Protein AF-A0A1X1QVH1-F1 (afdb_monomer_lite)

Sequence (86 aa):
MALNIEDPVVHDRVKRLAELTGESPAQAVATSVEERLVRLRQEDLAVRLLAIGKRAAERMRDTGKPVDHGELLYYERDASSVLDGS

Structure (mmCIF, N/CA/C/O backbone):
data_AF-A0A1X1QVH1-F1
#
_entry.id   AF-A0A1X1QVH1-F1
#
loop_
_atom_site.group_PDB
_atom_site.id
_atom_site.type_symbol
_atom_site.label_atom_id
_atom_site.label_alt_id
_atom_site.label_comp_id
_atom_site.label_asym_id
_atom_site.label_entity_id
_atom_site.label_seq_id
_atom_site.pdbx_PDB_ins_code
_atom_site.Cartn_x
_atom_site.Cartn_y
_atom_site.Cartn_z
_atom_site.occupancy
_atom_site.B_iso_or_equiv
_atom_site.auth_seq_id
_atom_site.auth_comp_id
_atom_site.auth_asym_id
_atom_site.auth_atom_id
_atom_site.pdbx_PDB_model_num
ATOM 1 N N . MET A 1 1 ? 5.708 8.858 19.094 1.00 56.78 1 MET A N 1
ATOM 2 C CA . MET A 1 1 ? 5.067 10.054 18.499 1.00 56.78 1 MET A CA 1
ATOM 3 C C . MET A 1 1 ? 3.635 9.688 18.146 1.00 56.78 1 MET A C 1
ATOM 5 O O . MET A 1 1 ? 3.423 8.543 17.767 1.00 56.78 1 MET A O 1
ATOM 9 N N . ALA A 1 2 ? 2.677 10.602 18.312 1.00 71.06 2 ALA A N 1
ATOM 10 C CA . ALA A 1 2 ? 1.268 10.362 17.994 1.00 71.06 2 ALA A CA 1
ATOM 11 C C . ALA A 1 2 ? 0.881 11.144 16.732 1.00 71.06 2 ALA A C 1
ATOM 13 O O . ALA A 1 2 ? 1.177 12.333 16.633 1.00 71.06 2 ALA A O 1
ATOM 14 N N . LEU A 1 3 ? 0.248 10.471 15.771 1.00 76.88 3 LEU A N 1
ATOM 15 C CA . LEU A 1 3 ? -0.389 11.112 14.625 1.00 76.88 3 LEU A CA 1
ATOM 16 C C . LEU A 1 3 ? -1.787 11.557 15.069 1.00 76.88 3 LEU A C 1
ATOM 18 O O . LEU A 1 3 ? -2.630 10.702 15.336 1.00 76.88 3 LEU A O 1
ATOM 22 N N . ASN A 1 4 ? -2.020 12.867 15.184 1.00 83.69 4 ASN A N 1
ATOM 23 C CA . ASN A 1 4 ? -3.348 13.397 15.493 1.00 83.69 4 ASN A CA 1
ATOM 24 C C . ASN A 1 4 ? -4.100 13.699 14.195 1.00 83.69 4 ASN A C 1
ATOM 26 O O . ASN A 1 4 ? -3.575 14.391 13.324 1.00 83.69 4 ASN A O 1
ATOM 30 N N . ILE A 1 5 ? -5.321 13.185 14.074 1.00 82.25 5 ILE A N 1
ATOM 31 C CA . ILE A 1 5 ? -6.205 13.446 12.938 1.00 82.25 5 ILE A CA 1
ATOM 32 C C . ILE A 1 5 ? -7.444 14.154 13.486 1.00 82.25 5 ILE A C 1
ATOM 34 O O . ILE A 1 5 ? -8.278 13.527 14.130 1.00 82.25 5 ILE A O 1
ATOM 38 N N . GLU A 1 6 ? -7.547 15.462 13.242 1.00 86.00 6 GLU A N 1
ATOM 39 C CA . GLU A 1 6 ? -8.644 16.307 13.751 1.00 86.00 6 GLU A CA 1
ATOM 40 C C . GLU A 1 6 ? -9.884 16.306 12.847 1.00 86.00 6 GLU A C 1
ATOM 42 O O . GLU A 1 6 ? -10.921 16.859 13.204 1.00 86.00 6 GLU A O 1
ATOM 47 N N . ASP A 1 7 ? -9.801 15.665 11.680 1.00 94.94 7 ASP A N 1
ATOM 48 C CA . ASP A 1 7 ? -10.938 15.509 10.780 1.00 94.94 7 ASP A CA 1
ATOM 49 C C . ASP A 1 7 ? -11.885 14.403 11.303 1.00 94.94 7 ASP A C 1
ATOM 51 O O . ASP A 1 7 ? -11.503 13.223 11.328 1.00 94.94 7 ASP A O 1
ATOM 55 N N . PRO A 1 8 ? -13.135 14.741 11.684 1.00 93.19 8 PRO A N 1
ATOM 56 C CA . PRO A 1 8 ? -14.083 13.778 12.240 1.00 93.19 8 PRO A CA 1
ATOM 57 C C . PRO A 1 8 ? -14.498 12.699 11.232 1.00 93.19 8 PRO A C 1
ATOM 59 O O . PRO A 1 8 ? -14.800 11.572 11.623 1.00 93.19 8 PRO A O 1
ATOM 62 N N . VAL A 1 9 ? -14.478 13.006 9.932 1.00 96.56 9 VAL A N 1
ATOM 63 C CA . VAL A 1 9 ? -14.796 12.045 8.871 1.00 96.56 9 VAL A CA 1
ATOM 64 C C . VAL A 1 9 ? -13.677 11.019 8.741 1.00 96.56 9 VAL A C 1
ATOM 66 O O . VAL A 1 9 ? -13.939 9.830 8.558 1.00 96.56 9 VAL A O 1
ATOM 69 N N . VAL A 1 10 ? -12.417 11.449 8.836 1.00 95.19 10 VAL A N 1
ATOM 70 C CA . VAL A 1 10 ? -11.282 10.515 8.805 1.00 95.19 10 VAL A CA 1
ATOM 71 C C . VAL A 1 10 ? -11.274 9.647 10.059 1.00 95.19 10 VAL A C 1
ATOM 73 O O . VAL A 1 10 ? -11.068 8.440 9.948 1.00 95.19 10 VAL A O 1
ATOM 76 N N . HIS A 1 11 ? -11.573 10.220 11.225 1.00 94.12 11 HIS A N 1
ATOM 77 C CA . HIS A 1 11 ? -11.695 9.457 12.463 1.00 94.12 11 HIS A CA 1
ATOM 78 C C . HIS A 1 11 ? -12.766 8.352 12.363 1.00 94.12 11 HIS A C 1
ATOM 80 O O . HIS A 1 11 ? -12.494 7.201 12.709 1.00 94.12 11 HIS A O 1
ATOM 86 N N . ASP A 1 12 ? -13.957 8.662 11.835 1.00 95.69 12 ASP A N 1
ATOM 87 C CA . ASP A 1 12 ? -15.023 7.669 11.627 1.00 95.69 12 ASP A CA 1
ATOM 88 C C . ASP A 1 12 ? -14.608 6.562 10.644 1.00 95.69 12 ASP A C 1
ATOM 90 O O . ASP A 1 12 ? -14.801 5.373 10.906 1.00 95.69 12 ASP A O 1
ATOM 94 N N . ARG A 1 13 ? -13.933 6.929 9.548 1.00 97.44 13 ARG A N 1
ATOM 95 C CA . ARG A 1 13 ? -13.392 5.959 8.582 1.00 97.44 13 ARG A CA 1
ATOM 96 C C . ARG A 1 13 ? -12.369 5.020 9.212 1.00 97.44 13 ARG A C 1
ATOM 98 O O . ARG A 1 13 ? -12.432 3.820 8.965 1.00 97.44 13 ARG A O 1
ATOM 105 N N . VAL A 1 14 ? -11.448 5.547 10.019 1.00 96.00 14 VAL A N 1
ATOM 106 C CA . VAL A 1 14 ? -10.439 4.739 10.722 1.00 96.00 14 VAL A CA 1
ATOM 107 C C . VAL A 1 14 ? -11.107 3.794 11.715 1.00 96.00 14 VAL A C 1
ATOM 109 O O . VAL A 1 14 ? -10.747 2.620 11.771 1.00 96.00 14 VAL A O 1
ATOM 112 N N . LYS A 1 15 ? -12.110 4.274 12.457 1.00 95.62 15 LYS A N 1
ATOM 113 C CA . LYS A 1 15 ? -12.877 3.440 13.385 1.00 95.62 15 LYS A CA 1
ATOM 114 C C . LYS A 1 15 ? -13.570 2.290 12.653 1.00 95.62 15 LYS A C 1
ATOM 116 O O . LYS A 1 15 ? -13.411 1.138 13.041 1.00 95.62 15 LYS A O 1
ATOM 121 N N . ARG A 1 16 ? -14.276 2.588 11.562 1.00 97.88 16 ARG A N 1
ATOM 122 C CA . ARG A 1 16 ? -14.968 1.574 10.762 1.00 97.88 16 ARG A CA 1
ATOM 123 C C . ARG A 1 16 ? -14.003 0.579 10.124 1.00 97.88 16 ARG A C 1
ATOM 125 O O . ARG A 1 16 ? -14.314 -0.603 10.039 1.00 97.88 16 ARG A O 1
ATOM 132 N N . LEU A 1 17 ? -12.838 1.044 9.678 1.00 97.19 17 LEU A N 1
ATOM 133 C CA . LEU A 1 17 ? -11.798 0.169 9.150 1.00 97.19 17 LEU A CA 1
ATOM 134 C C . LEU A 1 17 ? -11.303 -0.802 10.228 1.00 97.19 17 LEU A C 1
ATOM 136 O O . LEU A 1 17 ? -11.292 -2.001 9.984 1.00 97.19 17 LEU A O 1
ATOM 140 N N . ALA A 1 18 ? -10.980 -0.298 11.421 1.00 97.31 18 ALA A N 1
ATOM 141 C CA . ALA A 1 18 ? -10.561 -1.114 12.558 1.00 97.31 18 ALA A CA 1
ATOM 142 C C . ALA A 1 18 ? -11.627 -2.148 12.967 1.00 97.31 18 ALA A C 1
ATOM 144 O O . ALA A 1 18 ? -11.303 -3.303 13.227 1.00 97.31 18 ALA A O 1
ATOM 145 N N . GLU A 1 19 ? -12.910 -1.769 12.964 1.00 97.75 19 GLU A N 1
ATOM 146 C CA . GLU A 1 19 ? -14.023 -2.694 13.227 1.00 97.75 19 GLU A CA 1
ATOM 147 C C . GLU A 1 19 ? -14.116 -3.814 12.180 1.00 97.75 19 GLU A C 1
ATOM 149 O O . GLU A 1 19 ? -14.383 -4.962 12.529 1.00 97.75 19 GLU A O 1
ATOM 154 N N . LEU A 1 20 ? -13.883 -3.496 10.902 1.00 98.25 20 LEU A N 1
ATOM 155 C CA . LEU A 1 20 ? -13.930 -4.471 9.811 1.00 98.25 20 LEU A CA 1
ATOM 156 C C . LEU A 1 20 ? -12.714 -5.404 9.792 1.00 98.25 20 LEU A C 1
ATOM 158 O O . LEU A 1 20 ? -12.861 -6.571 9.434 1.00 98.25 20 LEU A O 1
ATOM 162 N N . THR A 1 21 ? -11.525 -4.905 10.140 1.00 96.75 21 THR A N 1
ATOM 163 C CA . THR A 1 21 ? -10.282 -5.694 10.113 1.00 96.75 21 THR A CA 1
ATOM 164 C C . THR A 1 21 ? -9.992 -6.408 11.432 1.00 96.75 21 THR A C 1
ATOM 166 O O . THR A 1 21 ? -9.192 -7.340 11.456 1.00 96.75 21 THR A O 1
ATOM 169 N N . GLY A 1 22 ? -10.635 -5.999 12.530 1.00 97.94 22 GLY A N 1
ATOM 170 C CA . GLY A 1 22 ? -10.327 -6.479 13.879 1.00 97.94 22 GLY A CA 1
ATOM 171 C C . GLY A 1 22 ? -8.998 -5.947 14.429 1.00 97.94 22 GLY A C 1
ATOM 172 O O . GLY A 1 22 ? -8.514 -6.428 15.453 1.00 97.94 22 GLY A O 1
ATOM 173 N N . GLU A 1 23 ? -8.388 -4.972 13.755 1.00 97.12 23 GLU A N 1
ATOM 174 C CA . GLU A 1 23 ? -7.133 -4.348 14.168 1.00 97.12 23 GLU A CA 1
ATOM 175 C C . GLU A 1 23 ? -7.375 -3.164 15.113 1.00 97.12 23 GLU A C 1
ATOM 177 O O . GLU A 1 23 ? -8.469 -2.607 15.204 1.00 97.12 23 GLU A O 1
ATOM 182 N N . SER A 1 24 ? -6.321 -2.707 15.795 1.00 96.38 24 SER A N 1
ATOM 183 C CA . SER A 1 24 ? -6.380 -1.401 16.458 1.00 96.38 24 SER A CA 1
ATOM 184 C C . SER A 1 24 ? -6.427 -0.268 15.417 1.00 96.38 24 SER A C 1
ATOM 186 O O . SER A 1 24 ? -5.829 -0.410 14.348 1.00 96.38 24 SER A O 1
ATOM 188 N N . PRO A 1 25 ? -7.031 0.898 15.721 1.00 93.94 25 PRO A N 1
ATOM 189 C CA . PRO A 1 25 ? -7.025 2.062 14.827 1.00 93.94 25 PRO A CA 1
ATOM 190 C C . PRO A 1 25 ? -5.634 2.442 14.303 1.00 93.94 25 PRO A C 1
ATOM 192 O O . PRO A 1 25 ? -5.466 2.736 13.122 1.00 93.94 25 PRO A O 1
ATOM 195 N N . ALA A 1 26 ? -4.619 2.395 15.171 1.00 93.44 26 ALA A N 1
ATOM 196 C CA . ALA A 1 26 ? -3.242 2.699 14.794 1.00 93.44 26 ALA A CA 1
ATOM 197 C C . ALA A 1 26 ? -2.684 1.681 13.792 1.00 93.44 26 ALA A C 1
ATOM 199 O O . ALA A 1 26 ? -2.001 2.060 12.842 1.00 93.44 26 ALA A O 1
ATOM 200 N N . GLN A 1 27 ? -2.995 0.400 13.987 1.00 95.69 27 GLN A N 1
ATOM 201 C CA . GLN A 1 27 ? -2.527 -0.668 13.114 1.00 95.69 27 GLN A CA 1
ATOM 202 C C . GLN A 1 27 ? -3.251 -0.654 11.766 1.00 95.69 27 GLN A C 1
ATOM 204 O O . GLN A 1 27 ? -2.587 -0.707 10.738 1.00 95.69 27 GLN A O 1
ATOM 209 N N . ALA A 1 28 ? -4.566 -0.430 11.761 1.00 96.06 28 ALA A N 1
ATOM 210 C CA . ALA A 1 28 ? -5.350 -0.259 10.541 1.00 96.06 28 ALA A CA 1
ATOM 211 C C . ALA A 1 28 ? -4.824 0.898 9.669 1.00 96.06 28 ALA A C 1
ATOM 213 O O . ALA A 1 28 ? -4.686 0.765 8.449 1.00 96.06 28 ALA A O 1
ATOM 214 N N . VAL A 1 29 ? -4.469 2.031 10.292 1.00 95.25 29 VAL A N 1
ATOM 215 C CA . VAL A 1 29 ? -3.836 3.163 9.595 1.00 95.25 29 VAL A CA 1
ATOM 216 C C . VAL A 1 29 ? -2.444 2.791 9.090 1.00 95.25 29 VAL A C 1
ATOM 218 O O . VAL A 1 29 ? -2.140 3.061 7.930 1.00 95.25 29 VAL A O 1
ATOM 221 N N . ALA A 1 30 ? -1.609 2.166 9.923 1.00 95.50 30 ALA A N 1
ATOM 222 C CA . ALA A 1 30 ? -0.255 1.773 9.537 1.00 95.50 30 ALA A CA 1
ATOM 223 C C . ALA A 1 30 ? -0.260 0.831 8.321 1.00 95.50 30 ALA A C 1
ATOM 225 O O . ALA A 1 30 ? 0.424 1.108 7.336 1.00 95.50 30 ALA A O 1
ATOM 226 N N . THR A 1 31 ? -1.085 -0.218 8.355 1.00 96.88 31 THR A N 1
ATOM 227 C CA . THR A 1 31 ? -1.260 -1.168 7.250 1.00 96.88 31 THR A CA 1
ATOM 228 C C . THR A 1 31 ? -1.735 -0.448 5.988 1.00 96.88 31 THR A C 1
ATOM 230 O O . THR A 1 31 ? -1.106 -0.560 4.938 1.00 96.88 31 THR A O 1
ATOM 233 N N . SER A 1 32 ? -2.778 0.382 6.091 1.00 96.31 32 SER A N 1
ATOM 234 C CA . SER A 1 32 ? -3.333 1.112 4.939 1.00 96.31 32 SER A CA 1
ATOM 235 C C . SER A 1 32 ? -2.327 2.060 4.281 1.00 96.31 32 SER A C 1
ATOM 237 O O . SER A 1 32 ? -2.279 2.180 3.051 1.00 96.31 32 SER A O 1
ATOM 239 N N . VAL A 1 33 ? -1.526 2.759 5.093 1.00 96.12 33 VAL A N 1
ATOM 240 C CA . VAL A 1 33 ? -0.471 3.655 4.607 1.00 96.12 33 VAL A CA 1
ATOM 241 C C . VAL A 1 33 ? 0.611 2.851 3.893 1.00 96.12 33 VAL A C 1
ATOM 243 O O . VAL A 1 33 ? 0.978 3.205 2.770 1.00 96.12 33 VAL A O 1
ATOM 246 N N . GLU A 1 34 ? 1.082 1.756 4.491 1.00 97.31 34 GLU A N 1
ATOM 247 C CA . GLU A 1 34 ? 2.121 0.919 3.890 1.00 97.31 34 GLU A CA 1
ATOM 248 C C . GLU A 1 34 ? 1.652 0.306 2.566 1.00 97.31 34 GLU A C 1
ATOM 250 O O . GLU A 1 34 ? 2.351 0.404 1.559 1.00 97.31 34 GLU A O 1
ATOM 255 N N . GLU A 1 35 ? 0.431 -0.228 2.508 1.00 97.19 35 GLU A N 1
ATOM 256 C CA . GLU A 1 35 ? -0.149 -0.745 1.268 1.00 97.19 35 GLU A CA 1
ATOM 257 C C . GLU A 1 35 ? -0.202 0.316 0.164 1.00 97.19 35 GLU A C 1
ATOM 259 O O . GLU A 1 35 ? 0.119 0.037 -0.998 1.00 97.19 35 GLU A O 1
ATOM 264 N N . ARG A 1 36 ? -0.593 1.556 0.498 1.00 97.19 36 ARG A N 1
ATOM 265 C CA . ARG A 1 36 ? -0.624 2.640 -0.489 1.00 97.19 36 ARG A CA 1
ATOM 266 C C . ARG A 1 36 ? 0.779 2.988 -0.976 1.00 97.19 36 ARG A C 1
ATOM 268 O O . ARG A 1 36 ? 0.949 3.204 -2.178 1.00 97.19 36 ARG A O 1
ATOM 275 N N . LEU A 1 37 ? 1.764 3.016 -0.080 1.00 97.25 37 LEU A N 1
ATOM 276 C CA . LEU A 1 37 ? 3.161 3.259 -0.433 1.00 97.25 37 LEU A CA 1
ATOM 277 C C . LEU A 1 37 ? 3.726 2.144 -1.317 1.00 97.25 37 LEU A C 1
ATOM 279 O O . LEU A 1 37 ? 4.385 2.442 -2.310 1.00 97.25 37 LEU A O 1
ATOM 283 N N . VAL A 1 38 ? 3.440 0.874 -1.014 1.00 96.44 38 VAL A N 1
ATOM 284 C CA . VAL A 1 38 ? 3.836 -0.266 -1.854 1.00 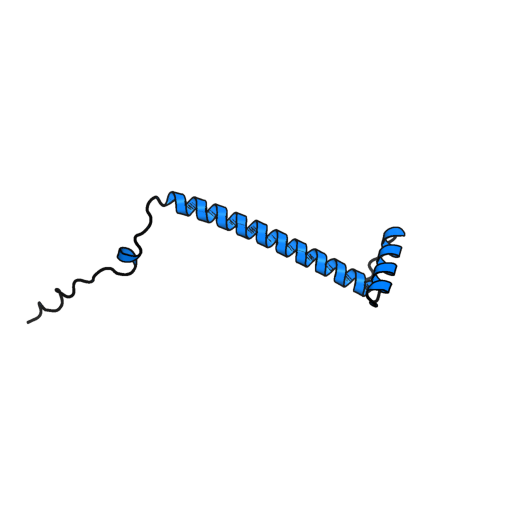96.44 38 VAL A CA 1
ATOM 285 C C . VAL A 1 38 ? 3.279 -0.109 -3.266 1.00 96.44 38 VAL A C 1
ATOM 287 O O . VAL A 1 38 ? 4.055 -0.184 -4.220 1.00 96.44 38 VAL A O 1
ATOM 290 N N . ARG A 1 39 ? 1.977 0.180 -3.411 1.00 94.38 39 ARG A N 1
ATOM 291 C CA . ARG A 1 39 ? 1.356 0.389 -4.732 1.00 94.38 39 ARG A CA 1
ATOM 292 C C . ARG A 1 39 ? 2.027 1.524 -5.507 1.00 94.38 39 ARG A C 1
ATOM 294 O O . ARG A 1 39 ? 2.411 1.334 -6.655 1.00 94.38 39 ARG A O 1
ATOM 301 N N . LEU A 1 40 ? 2.243 2.672 -4.864 1.00 94.69 40 LEU A N 1
ATOM 302 C CA . LEU A 1 40 ? 2.889 3.825 -5.503 1.00 94.69 40 LEU A CA 1
ATOM 303 C C . LEU A 1 40 ? 4.336 3.538 -5.923 1.00 94.69 40 LEU A C 1
ATOM 305 O O . LEU A 1 40 ? 4.755 3.944 -7.004 1.00 94.69 40 LEU A O 1
ATOM 309 N N . 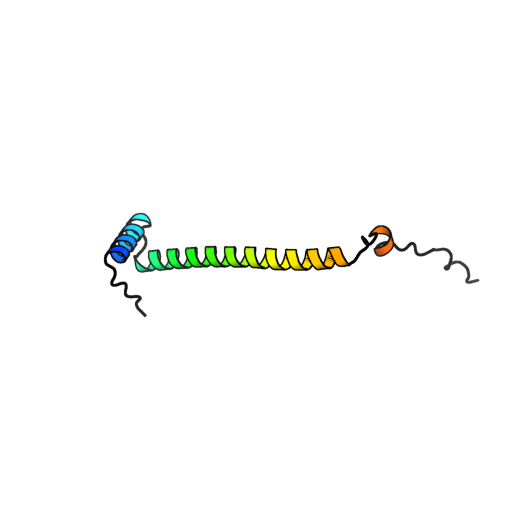ARG A 1 41 ? 5.104 2.811 -5.102 1.00 92.50 41 ARG A N 1
ATOM 310 C CA . ARG A 1 41 ? 6.478 2.410 -5.450 1.00 92.50 41 ARG A CA 1
ATOM 311 C C . ARG A 1 41 ? 6.512 1.435 -6.628 1.00 92.50 41 ARG A C 1
ATOM 313 O O . ARG A 1 41 ? 7.416 1.518 -7.454 1.00 92.50 41 ARG A O 1
ATOM 320 N N . GLN A 1 42 ? 5.547 0.519 -6.715 1.00 89.00 42 GLN A N 1
ATOM 321 C CA . GLN A 1 42 ? 5.431 -0.402 -7.850 1.00 89.00 42 GLN A CA 1
ATOM 322 C C . GLN A 1 42 ? 5.065 0.335 -9.146 1.00 89.00 42 GLN A C 1
ATOM 324 O O . GLN A 1 42 ? 5.671 0.071 -10.185 1.00 89.00 42 GLN A O 1
ATOM 329 N N . GLU A 1 43 ? 4.128 1.285 -9.080 1.00 87.06 43 GLU A N 1
ATOM 330 C CA . GLU A 1 43 ? 3.767 2.154 -10.208 1.00 87.06 43 GLU A CA 1
ATOM 331 C C . GLU A 1 43 ? 4.981 2.968 -10.699 1.00 87.06 43 GLU A C 1
ATOM 333 O O . GLU A 1 43 ? 5.274 2.969 -11.897 1.00 87.06 43 GLU A O 1
ATOM 338 N N . ASP A 1 44 ? 5.750 3.581 -9.789 1.00 91.56 44 ASP A N 1
ATOM 339 C CA . ASP A 1 44 ? 6.984 4.313 -10.126 1.00 91.56 44 ASP A CA 1
ATOM 340 C C . ASP A 1 44 ? 8.034 3.409 -10.794 1.00 91.56 44 ASP A C 1
ATOM 342 O O . ASP A 1 44 ? 8.614 3.764 -11.826 1.00 91.56 44 ASP A O 1
ATOM 346 N N . LEU A 1 45 ? 8.245 2.200 -10.261 1.00 92.19 45 LEU A N 1
ATOM 347 C CA . LEU A 1 45 ? 9.185 1.242 -10.839 1.00 92.19 45 LEU A CA 1
ATOM 348 C C . LEU A 1 45 ? 8.793 0.865 -12.273 1.00 92.19 45 LEU A C 1
ATOM 350 O O . LEU A 1 45 ? 9.653 0.857 -13.156 1.00 92.19 45 LEU A O 1
ATOM 354 N N . ALA A 1 46 ? 7.511 0.592 -12.525 1.00 92.88 46 ALA A N 1
ATOM 355 C CA . ALA A 1 46 ? 7.021 0.260 -13.860 1.00 92.88 46 ALA A CA 1
ATOM 356 C C . ALA A 1 46 ? 7.255 1.412 -14.853 1.00 92.88 46 ALA A C 1
ATOM 358 O O . ALA A 1 46 ? 7.787 1.193 -15.947 1.00 92.88 46 ALA A O 1
ATOM 359 N N . VAL A 1 47 ? 6.939 2.650 -14.456 1.00 93.81 47 VAL A N 1
ATOM 360 C CA . VAL A 1 47 ? 7.183 3.854 -15.270 1.00 93.81 47 VAL A CA 1
ATOM 361 C C . VAL A 1 47 ? 8.673 4.011 -15.580 1.00 93.81 47 VAL A C 1
ATOM 363 O O . VAL A 1 47 ? 9.054 4.223 -16.736 1.00 93.81 47 VAL A O 1
ATOM 366 N N . ARG A 1 48 ? 9.536 3.847 -14.573 1.00 95.19 48 ARG A N 1
ATOM 367 C CA . ARG A 1 48 ? 10.991 3.931 -14.738 1.00 95.19 48 ARG A CA 1
ATOM 368 C C . ARG A 1 48 ? 11.541 2.863 -15.677 1.00 95.19 48 ARG A C 1
ATOM 370 O O . ARG A 1 48 ? 12.368 3.182 -16.533 1.00 95.19 48 ARG A O 1
ATOM 377 N N . LEU A 1 49 ? 11.101 1.613 -15.538 1.00 96.94 49 LEU A N 1
ATOM 378 C CA . LEU A 1 49 ? 11.532 0.510 -16.401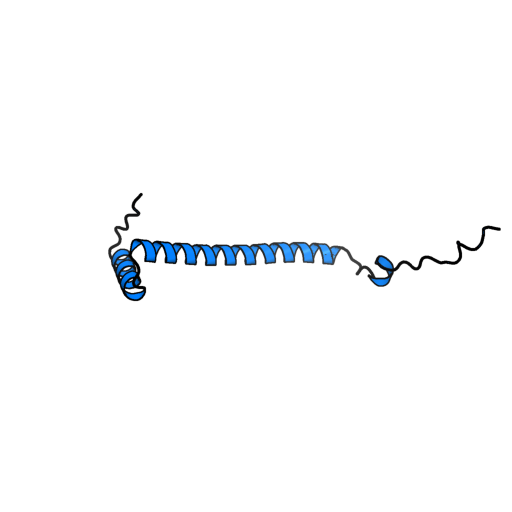 1.00 96.94 49 LEU A CA 1
ATOM 379 C C . LEU A 1 49 ? 11.118 0.752 -17.855 1.00 96.94 49 LEU A C 1
ATOM 381 O O . LEU A 1 49 ? 11.948 0.608 -18.752 1.00 96.94 49 LEU A O 1
ATOM 385 N N . LEU A 1 50 ? 9.887 1.213 -18.094 1.00 96.75 50 LEU A N 1
ATOM 386 C CA . LEU A 1 50 ? 9.428 1.590 -19.433 1.00 96.75 50 LEU A CA 1
ATOM 387 C C . LEU A 1 50 ? 10.259 2.735 -20.025 1.00 96.75 50 LEU A C 1
ATOM 389 O O . LEU A 1 50 ? 10.622 2.688 -21.201 1.00 96.75 50 LEU A O 1
ATOM 393 N N . ALA A 1 51 ? 10.608 3.748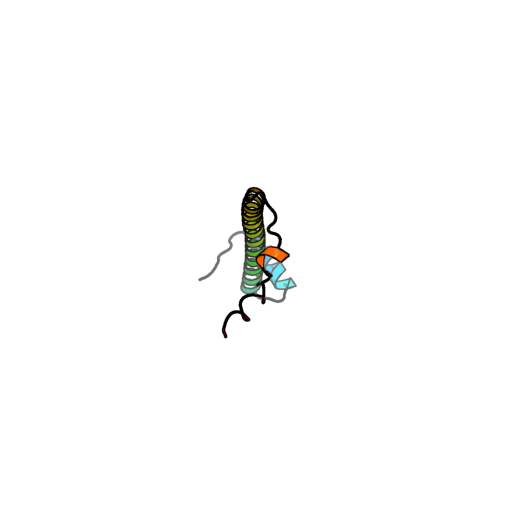 -19.229 1.00 96.38 51 ALA A N 1
ATOM 394 C CA . ALA A 1 51 ? 11.459 4.849 -19.679 1.00 96.38 51 ALA A CA 1
ATOM 395 C C . ALA A 1 51 ? 12.892 4.394 -20.019 1.00 96.38 51 ALA A C 1
ATOM 397 O O . ALA A 1 51 ? 13.506 4.911 -20.953 1.00 96.38 51 ALA A O 1
ATOM 398 N N . ILE A 1 52 ? 13.447 3.426 -19.283 1.00 96.50 52 ILE A N 1
ATOM 399 C CA . ILE A 1 52 ? 14.737 2.802 -19.619 1.00 96.50 52 ILE A CA 1
ATOM 400 C C . ILE A 1 52 ? 14.614 1.999 -20.918 1.00 96.50 52 ILE A C 1
ATOM 402 O O . ILE A 1 52 ? 15.424 2.195 -21.821 1.00 96.50 52 ILE A O 1
ATOM 406 N N . GLY A 1 53 ? 13.587 1.156 -21.039 1.00 95.69 53 GLY A N 1
ATOM 407 C CA . GLY A 1 53 ? 13.353 0.329 -22.223 1.00 95.69 53 GLY A CA 1
ATOM 408 C C . GLY A 1 53 ? 13.185 1.154 -23.499 1.00 95.69 53 GLY A C 1
ATOM 409 O O . GLY A 1 53 ? 13.795 0.833 -24.514 1.00 95.69 53 GLY A O 1
ATOM 410 N N . LYS A 1 54 ? 12.444 2.270 -23.439 1.00 95.44 54 LYS A N 1
ATOM 411 C CA . LYS A 1 54 ? 12.308 3.212 -24.565 1.00 95.44 54 LYS A CA 1
ATOM 412 C C . LYS A 1 54 ? 13.663 3.762 -25.015 1.00 95.44 54 LYS A C 1
ATOM 414 O O . LYS A 1 54 ? 13.994 3.642 -26.191 1.00 95.44 54 LYS A O 1
ATOM 419 N N . ARG A 1 55 ? 14.476 4.263 -24.077 1.00 93.44 55 ARG A N 1
ATOM 420 C CA . ARG A 1 55 ? 15.826 4.782 -24.368 1.00 93.44 55 ARG A CA 1
ATOM 421 C C . ARG A 1 55 ? 16.765 3.709 -24.922 1.00 93.44 55 ARG A C 1
ATOM 423 O O . ARG A 1 55 ? 17.564 3.992 -25.809 1.00 93.44 55 ARG A O 1
ATOM 430 N N . ALA A 1 56 ? 16.690 2.485 -24.402 1.00 92.31 56 ALA A N 1
ATOM 431 C CA . ALA A 1 56 ? 17.486 1.368 -24.905 1.00 92.31 56 ALA A CA 1
ATOM 432 C C . ALA A 1 56 ? 17.079 1.007 -26.341 1.00 92.31 56 ALA A C 1
ATOM 434 O O . ALA A 1 56 ? 17.932 0.920 -27.220 1.00 92.31 56 ALA A O 1
ATOM 435 N N . ALA A 1 57 ? 15.775 0.887 -26.597 1.00 90.50 57 ALA A N 1
ATOM 436 C CA . ALA A 1 57 ? 15.241 0.574 -27.916 1.00 90.50 57 ALA A CA 1
ATOM 437 C C . ALA A 1 57 ? 15.560 1.661 -28.957 1.00 90.50 57 ALA A C 1
ATOM 439 O O . ALA A 1 57 ? 15.823 1.336 -30.111 1.00 90.50 57 ALA A O 1
ATOM 440 N N . GLU A 1 58 ? 15.562 2.940 -28.570 1.00 89.62 58 GLU A N 1
ATOM 441 C CA . GLU A 1 58 ? 16.015 4.042 -29.430 1.00 89.62 58 GLU A CA 1
ATOM 442 C C . GLU A 1 58 ? 17.476 3.864 -29.853 1.00 89.62 58 GLU A C 1
ATOM 444 O O . GLU A 1 58 ? 17.765 3.903 -31.045 1.00 89.62 58 GLU A O 1
ATOM 449 N N . ARG A 1 59 ? 18.376 3.567 -28.908 1.00 85.88 59 ARG A N 1
ATOM 450 C CA . ARG A 1 59 ? 19.800 3.333 -29.204 1.00 85.88 59 ARG A CA 1
ATOM 451 C C . ARG A 1 59 ? 20.036 2.097 -30.073 1.00 85.88 59 ARG A C 1
ATOM 453 O O . ARG A 1 59 ? 20.889 2.129 -30.948 1.00 85.88 59 ARG A O 1
ATOM 460 N N . MET A 1 60 ? 19.282 1.020 -29.851 1.00 82.06 60 MET A N 1
ATOM 461 C CA . MET A 1 60 ? 19.403 -0.221 -30.632 1.00 82.06 60 MET A CA 1
ATOM 462 C C . MET A 1 60 ? 18.870 -0.082 -32.065 1.00 82.06 60 MET A C 1
ATOM 464 O O . MET A 1 60 ? 19.331 -0.782 -32.961 1.00 82.06 60 MET A O 1
ATOM 468 N N . ARG A 1 61 ? 17.904 0.812 -32.311 1.00 71.62 61 ARG A N 1
ATOM 469 C CA . ARG A 1 61 ? 17.478 1.140 -33.682 1.00 71.62 61 ARG A CA 1
ATOM 470 C C . ARG A 1 61 ? 18.556 1.908 -34.448 1.00 71.62 61 ARG A C 1
ATOM 472 O O . ARG A 1 61 ? 18.669 1.735 -35.656 1.00 71.62 61 ARG A O 1
ATOM 479 N N . ASP A 1 62 ? 19.359 2.699 -33.744 1.00 64.69 62 ASP A N 1
ATOM 480 C CA . ASP A 1 62 ? 20.402 3.549 -34.327 1.00 64.69 62 ASP A CA 1
ATOM 481 C C . ASP A 1 62 ? 21.683 2.773 -34.697 1.00 64.69 62 ASP A C 1
ATOM 483 O O . ASP A 1 62 ? 22.499 3.240 -35.485 1.00 64.69 62 ASP A O 1
ATOM 487 N N . THR A 1 63 ? 21.857 1.540 -34.198 1.00 62.69 63 THR A N 1
ATOM 488 C CA . THR A 1 63 ? 23.021 0.695 -34.532 1.00 62.69 63 THR A CA 1
ATOM 489 C C . THR A 1 63 ? 22.968 0.073 -35.934 1.00 62.69 63 THR A C 1
ATOM 491 O O . THR A 1 63 ? 23.909 -0.613 -36.325 1.00 62.69 63 THR A O 1
ATOM 494 N N . GLY A 1 64 ? 21.908 0.328 -36.713 1.00 60.38 64 GLY A N 1
ATOM 495 C CA . GLY A 1 64 ? 21.869 0.219 -38.181 1.00 60.38 64 GLY A CA 1
ATOM 496 C C . GLY A 1 64 ? 21.983 -1.176 -38.815 1.00 60.38 64 GLY A C 1
ATOM 497 O O 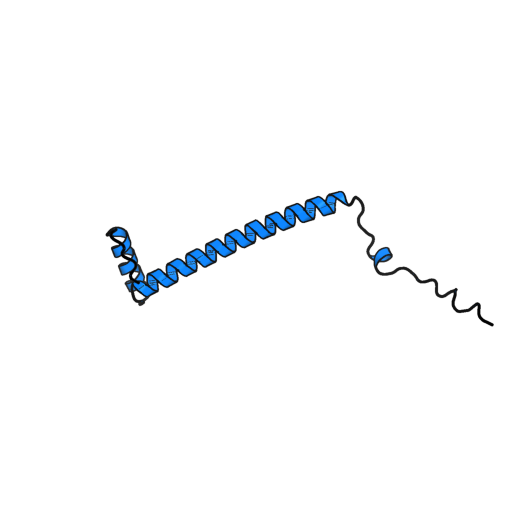. GLY A 1 64 ? 21.508 -1.360 -39.934 1.00 60.38 64 GLY A O 1
ATOM 498 N N . LYS A 1 65 ? 22.557 -2.176 -38.140 1.00 68.25 65 LYS A N 1
ATOM 499 C CA . LYS A 1 65 ? 22.659 -3.554 -38.630 1.00 68.25 65 LYS A CA 1
ATOM 500 C C . LYS A 1 65 ? 22.391 -4.552 -37.502 1.00 68.25 65 LYS A C 1
ATOM 502 O O . LYS A 1 65 ? 23.057 -4.478 -36.469 1.00 68.25 65 LYS A O 1
ATOM 507 N N . PRO A 1 66 ? 21.448 -5.495 -37.683 1.00 69.00 66 PRO A N 1
ATOM 508 C CA . PRO A 1 66 ? 21.392 -6.689 -36.854 1.00 69.00 66 PRO A CA 1
ATOM 509 C C . PRO A 1 66 ? 22.761 -7.366 -36.913 1.00 69.00 66 PRO A C 1
ATOM 511 O O . PRO A 1 66 ? 23.265 -7.636 -38.002 1.00 69.00 66 PRO A O 1
ATOM 514 N N . VAL A 1 67 ? 23.380 -7.590 -35.757 1.00 74.00 67 VAL A N 1
ATOM 515 C CA . VAL A 1 67 ? 24.592 -8.404 -35.694 1.00 74.00 67 VAL A CA 1
ATOM 516 C C . VAL A 1 67 ? 24.167 -9.844 -35.956 1.00 74.00 67 VAL A C 1
ATOM 518 O O . VAL A 1 67 ? 23.295 -10.359 -35.251 1.00 74.00 67 VAL A O 1
ATOM 521 N N . ASP A 1 68 ? 24.743 -10.477 -36.979 1.00 76.69 68 ASP A N 1
ATOM 522 C CA . ASP A 1 68 ? 24.573 -11.911 -37.174 1.00 76.69 68 ASP A CA 1
ATOM 523 C C . ASP A 1 68 ? 25.242 -12.626 -35.995 1.00 76.69 68 ASP A C 1
ATOM 525 O O . ASP A 1 68 ? 26.454 -12.558 -35.786 1.00 76.69 68 ASP A O 1
ATOM 529 N N . HIS A 1 69 ? 24.422 -13.260 -35.165 1.00 72.75 69 HIS A N 1
ATOM 530 C CA . HIS A 1 69 ? 24.881 -13.968 -33.979 1.00 72.75 69 HIS A CA 1
ATOM 531 C C . HIS A 1 69 ? 25.658 -15.236 -34.351 1.00 72.75 69 HIS A C 1
ATOM 533 O O . HIS A 1 69 ? 26.471 -15.680 -33.544 1.00 72.75 69 HIS A O 1
ATOM 539 N N . GLY A 1 70 ? 25.451 -15.778 -35.558 1.00 75.00 70 GLY A N 1
ATOM 540 C CA . GLY A 1 70 ? 26.270 -16.841 -36.129 1.00 75.00 70 GLY A CA 1
ATOM 541 C C . GLY A 1 70 ? 27.711 -16.378 -36.326 1.00 75.00 70 GLY A C 1
ATOM 542 O O . GLY A 1 70 ? 28.614 -16.964 -35.741 1.00 75.00 70 GLY A O 1
ATOM 543 N N . GLU A 1 71 ? 27.922 -15.268 -37.039 1.00 73.12 71 GLU A N 1
ATOM 544 C CA . GLU A 1 71 ? 29.265 -14.700 -37.245 1.00 73.12 71 GLU A CA 1
ATOM 545 C C . GLU A 1 71 ? 29.908 -14.186 -35.945 1.00 73.12 71 G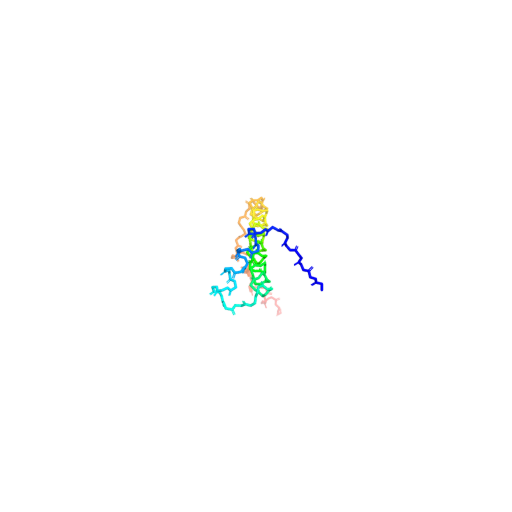LU A C 1
ATOM 547 O O . GLU A 1 71 ? 31.116 -14.320 -35.750 1.00 73.12 71 GLU A O 1
ATOM 552 N N . LEU A 1 72 ? 29.120 -13.601 -35.033 1.00 73.94 72 LEU A N 1
ATOM 553 C CA . LEU A 1 72 ? 29.645 -13.038 -33.783 1.00 73.94 72 LEU A CA 1
ATOM 554 C C . LEU A 1 72 ? 30.093 -14.111 -32.783 1.00 73.94 72 LEU A C 1
ATOM 556 O O . LEU A 1 72 ? 31.081 -13.912 -32.076 1.00 73.94 72 LEU A O 1
ATOM 560 N N . LEU A 1 73 ? 29.325 -15.195 -32.647 1.00 76.75 73 LEU A N 1
ATOM 561 C CA . LEU A 1 73 ? 29.554 -16.211 -31.613 1.00 76.75 73 LEU A CA 1
ATOM 562 C C . LEU A 1 73 ? 30.321 -17.424 -32.139 1.00 76.75 73 LEU A C 1
ATOM 564 O O . LEU A 1 73 ? 30.950 -18.128 -31.349 1.00 76.75 73 LEU A O 1
ATOM 568 N N . TYR A 1 74 ? 30.288 -17.651 -33.450 1.00 75.50 74 TYR A N 1
ATOM 569 C CA . TYR A 1 74 ? 30.917 -18.785 -34.110 1.00 75.50 74 TYR A CA 1
ATOM 570 C C . TYR A 1 74 ? 31.728 -18.305 -35.312 1.00 75.50 74 TYR A C 1
ATOM 572 O O . TYR A 1 74 ? 31.405 -18.592 -36.461 1.00 75.50 74 TYR A O 1
ATOM 580 N N . TYR A 1 75 ? 32.826 -17.593 -35.054 1.00 64.81 75 TYR A N 1
ATOM 581 C CA . TYR A 1 75 ? 33.870 -17.478 -36.068 1.00 64.81 75 TYR A CA 1
ATOM 582 C C . TYR A 1 75 ? 34.433 -18.880 -36.328 1.00 64.81 75 TYR A C 1
ATOM 584 O O . TYR A 1 75 ? 35.001 -19.504 -35.424 1.00 64.81 75 TYR A O 1
ATOM 592 N N . GLU A 1 76 ? 34.271 -19.382 -37.554 1.00 64.94 76 GLU A N 1
ATOM 593 C CA . GLU A 1 76 ? 35.003 -20.555 -38.023 1.00 64.94 76 GLU A CA 1
ATOM 594 C C . GLU A 1 76 ? 36.498 -20.252 -37.902 1.00 64.94 76 GLU A C 1
ATOM 596 O O . GLU A 1 76 ? 37.066 -19.431 -38.622 1.00 64.94 76 GLU A O 1
ATOM 601 N N . ARG A 1 77 ? 37.155 -20.889 -36.932 1.00 61.56 77 ARG A N 1
ATOM 602 C CA . ARG A 1 77 ? 38.610 -20.934 -36.895 1.00 61.56 77 ARG A CA 1
ATOM 603 C C . ARG A 1 77 ? 39.013 -22.013 -37.886 1.00 61.56 77 ARG A C 1
ATOM 605 O O . ARG A 1 77 ? 38.897 -23.191 -37.554 1.00 61.56 77 ARG A O 1
ATOM 612 N N . ASP A 1 78 ? 39.461 -21.616 -39.075 1.00 57.75 78 ASP A N 1
ATOM 613 C CA . ASP A 1 78 ? 40.036 -22.542 -40.050 1.00 57.75 78 ASP A CA 1
ATOM 614 C C . ASP A 1 78 ? 41.086 -23.419 -39.354 1.00 57.75 78 ASP A C 1
ATOM 616 O O . ASP A 1 78 ? 42.175 -22.973 -38.987 1.00 57.75 78 ASP A O 1
ATOM 620 N N . ALA A 1 79 ? 40.757 -24.696 -39.155 1.00 55.94 79 ALA A N 1
ATOM 621 C CA . ALA A 1 79 ? 41.645 -25.677 -38.534 1.00 55.94 79 ALA A CA 1
ATOM 622 C C . ALA A 1 79 ? 42.839 -26.046 -39.441 1.00 55.94 79 ALA A C 1
ATOM 624 O O . ALA A 1 79 ? 43.661 -26.888 -39.084 1.00 55.94 79 ALA A O 1
ATOM 625 N N . SER A 1 80 ? 42.960 -25.404 -40.608 1.00 54.62 80 SER A N 1
ATOM 626 C CA . SER A 1 80 ? 44.002 -25.661 -41.601 1.00 54.62 80 SER A CA 1
ATOM 627 C C . SER A 1 80 ? 45.388 -25.135 -41.206 1.00 54.62 80 SER A C 1
ATOM 629 O O . SER A 1 80 ? 46.367 -25.546 -41.821 1.00 54.62 80 SER A O 1
ATOM 631 N N . SER A 1 81 ? 45.522 -24.263 -40.199 1.00 52.00 81 SER A N 1
ATOM 632 C CA . SER A 1 81 ? 46.831 -23.699 -39.819 1.00 52.00 81 SER A CA 1
ATOM 633 C C . SER A 1 81 ? 47.605 -24.525 -38.778 1.00 52.00 81 SER A C 1
ATOM 635 O O . SER A 1 81 ? 48.610 -24.049 -38.260 1.00 52.00 81 SER A O 1
ATOM 637 N N . VAL A 1 82 ? 47.134 -25.726 -38.416 1.00 55.38 82 VAL A N 1
ATOM 638 C CA . VAL A 1 82 ? 47.789 -26.598 -37.411 1.00 55.38 82 VAL A CA 1
ATOM 639 C C . VAL A 1 82 ? 48.661 -27.689 -38.059 1.00 55.38 82 VAL A C 1
ATOM 641 O O . VAL A 1 82 ? 49.358 -28.407 -37.352 1.00 55.38 82 VAL A O 1
ATOM 644 N N . LEU A 1 83 ? 48.682 -27.802 -39.394 1.00 56.06 83 LEU A N 1
ATOM 645 C CA . LEU A 1 83 ? 49.448 -28.845 -40.098 1.00 56.06 83 LEU A CA 1
ATOM 646 C C . LEU A 1 83 ? 50.713 -28.361 -40.823 1.00 56.06 83 LEU A C 1
ATOM 648 O O . LEU A 1 83 ? 51.401 -29.196 -41.401 1.00 56.06 83 LEU A O 1
ATOM 652 N N . ASP A 1 84 ? 51.069 -27.075 -40.756 1.00 50.97 84 ASP A N 1
ATOM 653 C CA . ASP A 1 84 ? 52.340 -26.585 -41.313 1.00 50.97 84 ASP A CA 1
ATOM 654 C C . ASP A 1 84 ? 53.369 -26.402 -40.188 1.00 50.97 84 ASP A C 1
ATOM 656 O O . ASP A 1 84 ? 53.627 -25.315 -39.672 1.00 50.97 84 ASP A O 1
ATOM 660 N N . GLY A 1 85 ? 53.857 -27.541 -39.712 1.00 55.34 85 GLY A N 1
ATOM 661 C CA . GLY A 1 85 ? 54.822 -27.661 -38.630 1.00 55.34 85 GLY A CA 1
ATOM 662 C C . GLY A 1 85 ? 55.463 -29.039 -38.683 1.00 55.34 85 GLY A C 1
ATOM 663 O O . GLY A 1 85 ? 55.181 -29.897 -37.847 1.00 55.34 85 GLY A O 1
ATOM 664 N N . SER A 1 86 ? 56.270 -29.283 -39.713 1.00 46.22 86 SER A N 1
ATOM 665 C CA . SER A 1 86 ? 57.176 -30.431 -39.832 1.00 46.22 86 SER A CA 1
ATOM 666 C C . SER A 1 86 ? 58.442 -30.013 -40.563 1.00 46.22 86 SER A C 1
ATOM 668 O O . SER A 1 86 ? 58.313 -29.312 -41.588 1.00 46.22 86 SER A O 1
#

Secondary structure (DSSP, 8-state):
-------HHHHHHHHHHHHHHTS-HHHHHHHHHHHHHHHHHHHHHHHHHHHHHHHHHHHHHHT-S---HHHHH-----GGGGS---

Organism: Mycolicibacterium fallax (NCBI:txid1793)

InterPro domains:
  IPR011660 Antitoxin VapB-like [PF07704] (1-76)

pLDDT: mean 84.2, std 15.24, range [46.22, 98.25]

Radius of gyration: 30.57 Å; chains: 1; bounding box: 72×47×60 Å

Foldseek 3Di:
DDDDDPDVVVVVVLVVQCVVVVHDSVVSVVVVVVVVVVVVVVVVVVVVVVVVVVVVVVVVVVVPDDDPCCCVVDDPPPPVVPPPDD